Protein AF-A0A7Y1ST39-F1 (afdb_monomer_lite)

Sequence (64 aa):
MTEEMPRSWWQRRLDDLSEEIRAGSYFVPAEDIAAAILFGRPKWGDNPELVEASPLDGMRSTVG

Structure (mmCIF, N/CA/C/O backbone):
data_AF-A0A7Y1ST39-F1
#
_entry.id   AF-A0A7Y1ST39-F1
#
loop_
_atom_site.group_PDB
_atom_site.id
_atom_site.type_symbol
_atom_site.label_atom_id
_atom_site.label_alt_id
_atom_site.label_comp_id
_atom_site.label_asym_id
_atom_site.label_entity_id
_atom_site.label_seq_id
_atom_site.pdbx_PDB_ins_code
_atom_site.Cartn_x
_atom_site.Cartn_y
_atom_site.Cartn_z
_atom_site.occupancy
_atom_site.B_iso_or_equiv
_atom_site.auth_seq_id
_atom_site.auth_comp_id
_atom_site.auth_asym_id
_atom_site.auth_atom_id
_atom_site.pdbx_PDB_model_num
ATOM 1 N N . MET A 1 1 ? 9.572 18.849 -16.208 1.00 33.66 1 MET A N 1
ATOM 2 C CA . MET A 1 1 ? 10.266 19.110 -14.930 1.00 33.66 1 MET A CA 1
ATOM 3 C C . MET A 1 1 ? 9.331 18.635 -13.841 1.00 33.66 1 MET A C 1
ATOM 5 O O . MET A 1 1 ? 8.350 19.311 -13.568 1.00 33.66 1 MET A O 1
ATOM 9 N N . THR A 1 2 ? 9.551 17.431 -13.332 1.00 53.62 2 THR A N 1
ATOM 10 C CA . THR A 1 2 ? 8.814 16.883 -12.195 1.00 53.62 2 THR A CA 1
ATOM 11 C C . THR A 1 2 ? 9.323 17.591 -10.946 1.00 53.62 2 THR A C 1
ATOM 13 O O . THR A 1 2 ? 10.503 17.523 -10.617 1.00 53.62 2 THR A O 1
ATOM 16 N N . GLU A 1 3 ? 8.454 18.372 -10.310 1.00 56.09 3 GLU A N 1
ATOM 17 C CA . GLU A 1 3 ? 8.731 18.962 -9.004 1.00 56.09 3 GLU A CA 1
ATOM 18 C C . GLU A 1 3 ? 8.965 17.806 -8.021 1.00 56.09 3 GLU A C 1
ATOM 20 O O . GLU A 1 3 ? 8.035 17.077 -7.671 1.00 56.09 3 GLU A O 1
ATOM 25 N N . GLU A 1 4 ? 10.221 17.570 -7.631 1.00 65.38 4 GLU A N 1
ATOM 26 C CA . GLU A 1 4 ? 10.530 16.587 -6.597 1.00 65.38 4 GLU A CA 1
ATOM 27 C C . GLU A 1 4 ? 9.898 17.055 -5.285 1.00 65.38 4 GLU A C 1
ATOM 29 O O . GLU A 1 4 ? 10.317 18.040 -4.673 1.00 65.38 4 GLU A O 1
ATOM 34 N N . MET A 1 5 ? 8.852 16.347 -4.859 1.00 79.69 5 MET A N 1
ATOM 35 C CA . MET A 1 5 ? 8.196 16.600 -3.580 1.00 79.69 5 MET A CA 1
ATOM 36 C C . MET A 1 5 ? 9.218 16.489 -2.432 1.00 79.69 5 MET A C 1
ATOM 38 O O . MET A 1 5 ? 9.993 15.526 -2.394 1.00 79.69 5 MET A O 1
ATOM 42 N N . PRO A 1 6 ? 9.204 17.412 -1.450 1.00 86.19 6 PRO A N 1
ATOM 43 C CA . PRO A 1 6 ? 10.091 17.346 -0.294 1.00 86.19 6 PRO A CA 1
ATOM 44 C C . PRO A 1 6 ? 9.976 16.008 0.448 1.00 86.19 6 PRO A C 1
ATOM 46 O O . PRO A 1 6 ? 8.879 15.490 0.655 1.00 86.19 6 PRO A O 1
ATOM 49 N N . ARG A 1 7 ? 11.099 15.473 0.944 1.00 82.94 7 ARG A N 1
ATOM 50 C CA . ARG A 1 7 ? 11.147 14.189 1.676 1.00 82.94 7 ARG A CA 1
ATOM 51 C C . ARG A 1 7 ? 10.149 14.095 2.841 1.00 82.94 7 ARG A C 1
ATOM 53 O O . ARG A 1 7 ? 9.626 13.019 3.114 1.00 82.94 7 ARG A O 1
ATOM 60 N N . SER A 1 8 ? 9.882 15.207 3.524 1.00 84.88 8 SER A N 1
ATOM 61 C CA . SER A 1 8 ? 8.920 15.281 4.632 1.00 84.88 8 SER A CA 1
ATOM 62 C C . SER A 1 8 ? 7.479 14.999 4.203 1.00 84.88 8 SER A C 1
ATOM 64 O O . SER A 1 8 ? 6.714 14.434 4.981 1.00 84.88 8 SER A O 1
ATOM 66 N N . TRP A 1 9 ? 7.114 15.349 2.968 1.00 88.81 9 TRP A N 1
ATOM 67 C CA . TRP A 1 9 ? 5.800 15.052 2.404 1.00 88.81 9 TRP A CA 1
ATOM 68 C C . TRP A 1 9 ? 5.622 13.543 2.206 1.00 88.81 9 TRP A C 1
ATOM 70 O O . TRP A 1 9 ? 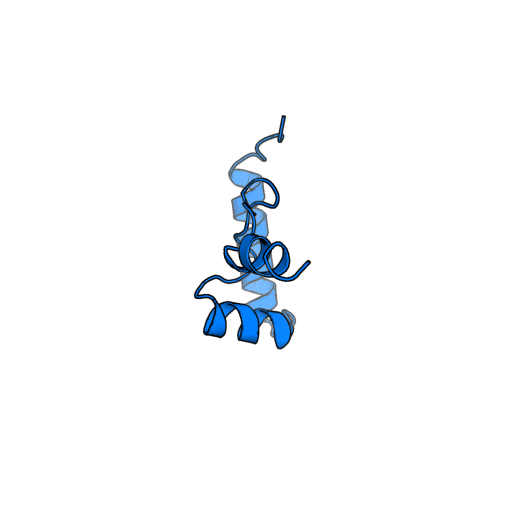4.635 12.970 2.665 1.00 88.81 9 TRP A O 1
ATOM 80 N N . TRP A 1 10 ? 6.624 12.887 1.612 1.00 86.06 10 TRP A N 1
ATOM 81 C CA . TRP A 1 10 ? 6.628 11.435 1.421 1.00 86.06 10 TRP A CA 1
ATOM 82 C C . TRP A 1 10 ? 6.585 10.674 2.741 1.00 86.06 10 TRP A C 1
ATOM 84 O O . TRP A 1 10 ? 5.825 9.719 2.864 1.00 86.06 10 TRP A O 1
ATOM 94 N N . GLN A 1 11 ? 7.355 11.116 3.739 1.00 88.25 11 GLN A N 1
ATOM 95 C CA . GLN A 1 11 ? 7.347 10.480 5.055 1.00 88.25 11 GLN A CA 1
ATOM 96 C C . GLN A 1 11 ? 5.952 10.521 5.686 1.00 88.25 11 GLN A C 1
ATOM 98 O O . GLN A 1 11 ? 5.438 9.484 6.088 1.00 88.25 11 GLN A O 1
ATOM 103 N N . ARG A 1 12 ? 5.306 11.693 5.684 1.00 88.44 12 ARG A N 1
ATOM 104 C CA . ARG A 1 12 ? 3.945 11.839 6.207 1.00 88.44 12 ARG A CA 1
ATOM 105 C C . ARG A 1 12 ? 2.951 10.940 5.472 1.00 88.44 12 ARG A C 1
ATOM 107 O O . ARG A 1 12 ? 2.150 10.271 6.110 1.00 88.44 12 ARG A O 1
ATOM 114 N N . ARG A 1 13 ? 3.033 10.870 4.139 1.00 89.06 13 ARG A N 1
ATOM 115 C CA . ARG A 1 13 ? 2.153 9.999 3.349 1.00 89.06 13 ARG A CA 1
ATOM 116 C C . ARG A 1 13 ? 2.323 8.519 3.701 1.00 89.06 13 ARG A C 1
ATOM 118 O O . ARG A 1 13 ? 1.331 7.791 3.711 1.00 89.06 13 ARG A O 1
ATOM 125 N N . LEU A 1 14 ? 3.556 8.075 3.955 1.00 89.62 14 LEU A N 1
ATOM 126 C CA . LEU A 1 14 ? 3.843 6.703 4.383 1.00 89.62 14 LEU A CA 1
ATOM 127 C C . LEU A 1 14 ? 3.301 6.417 5.787 1.00 89.62 14 LEU A C 1
ATOM 129 O O . LEU A 1 14 ? 2.787 5.324 6.018 1.00 89.62 14 LEU A O 1
ATOM 133 N N . ASP A 1 15 ? 3.385 7.389 6.695 1.00 92.62 15 ASP A N 1
ATOM 134 C CA . ASP A 1 15 ? 2.829 7.269 8.044 1.00 92.62 15 ASP A CA 1
ATOM 135 C C . ASP A 1 15 ? 1.295 7.140 7.984 1.00 92.62 15 ASP A C 1
ATOM 137 O O . ASP A 1 15 ? 0.749 6.173 8.518 1.00 92.62 15 ASP A O 1
ATOM 141 N N . ASP A 1 16 ? 0.621 8.015 7.227 1.00 91.06 16 ASP A N 1
ATOM 142 C CA . ASP A 1 16 ? -0.835 7.970 7.015 1.00 91.06 16 ASP A CA 1
ATOM 143 C C . ASP A 1 16 ? -1.269 6.627 6.388 1.00 91.06 16 ASP A C 1
ATOM 145 O O . ASP A 1 16 ? -2.211 5.976 6.842 1.00 91.06 16 ASP A O 1
ATOM 149 N N . LEU A 1 17 ? -0.539 6.157 5.368 1.00 89.19 17 LEU A N 1
ATOM 150 C CA . LEU A 1 17 ? -0.809 4.873 4.712 1.00 89.19 17 LEU A CA 1
ATOM 151 C C . LEU A 1 17 ? -0.664 3.689 5.683 1.00 89.19 17 LEU A C 1
ATOM 153 O O . LEU A 1 17 ? -1.443 2.738 5.644 1.00 89.19 17 LEU A O 1
ATOM 157 N N . SER A 1 18 ? 0.339 3.739 6.561 1.00 91.50 18 SER A N 1
ATOM 158 C CA . SER A 1 18 ? 0.563 2.718 7.587 1.00 91.50 18 SER A CA 1
ATOM 159 C C . SER A 1 18 ? -0.619 2.628 8.556 1.00 91.50 18 SER A C 1
ATOM 161 O O . SER A 1 18 ? -1.020 1.530 8.948 1.00 91.50 18 SER A O 1
ATOM 163 N N . GLU A 1 19 ? -1.212 3.766 8.920 1.00 95.38 19 GLU A N 1
ATOM 164 C CA . GLU A 1 19 ? -2.408 3.814 9.763 1.00 95.38 19 GLU A CA 1
ATOM 165 C C . GLU A 1 19 ? -3.642 3.236 9.060 1.00 95.38 19 GLU A C 1
ATOM 167 O O . GLU A 1 19 ? -4.329 2.402 9.652 1.00 95.38 19 GLU A O 1
ATOM 172 N N . GLU A 1 20 ? -3.880 3.584 7.791 1.00 93.44 20 GLU A N 1
ATOM 173 C CA . GLU A 1 20 ? -4.973 3.018 6.981 1.00 93.44 20 GLU A CA 1
ATOM 174 C C . GLU A 1 20 ? -4.875 1.483 6.882 1.00 93.44 20 GLU A C 1
ATOM 176 O O . GLU A 1 20 ? -5.870 0.765 7.027 1.00 93.44 20 GLU A O 1
ATOM 181 N N . ILE A 1 21 ? -3.658 0.958 6.691 1.00 91.19 21 ILE A N 1
ATOM 182 C CA . ILE A 1 21 ? -3.400 -0.488 6.648 1.00 91.19 21 ILE A CA 1
ATOM 183 C C . ILE A 1 21 ? -3.693 -1.134 8.005 1.00 91.19 21 ILE A C 1
ATOM 185 O O . ILE A 1 21 ? -4.380 -2.154 8.060 1.00 91.19 21 ILE A O 1
ATOM 189 N N . ARG A 1 22 ? -3.213 -0.550 9.113 1.00 90.56 22 ARG A N 1
ATOM 190 C CA . ARG A 1 22 ? -3.469 -1.080 10.467 1.00 90.56 22 ARG A CA 1
ATOM 191 C C . ARG A 1 22 ? -4.950 -1.066 10.832 1.00 90.56 22 ARG A C 1
ATOM 193 O O . ARG A 1 22 ? -5.406 -1.974 11.520 1.00 90.56 22 ARG A O 1
ATOM 200 N N . ALA A 1 23 ? -5.687 -0.055 10.380 1.00 96.00 23 ALA A N 1
ATOM 201 C CA . ALA A 1 23 ? -7.125 0.056 10.590 1.00 96.00 23 ALA A CA 1
ATOM 202 C C . ALA A 1 23 ? -7.943 -0.908 9.710 1.00 96.00 23 ALA A C 1
ATOM 204 O O . ALA A 1 23 ? -9.146 -1.052 9.922 1.00 96.00 23 ALA A O 1
ATOM 205 N N . GLY A 1 24 ? -7.318 -1.558 8.720 1.00 92.75 24 GLY A N 1
ATOM 206 C CA . GLY A 1 24 ? -8.006 -2.398 7.739 1.00 92.75 24 GLY A CA 1
ATOM 207 C C . GLY A 1 24 ? -8.871 -1.604 6.755 1.00 92.75 24 GLY A C 1
ATOM 208 O O . GLY A 1 24 ? -9.719 -2.188 6.084 1.00 92.75 24 GLY A O 1
ATOM 209 N N . SER A 1 25 ? -8.687 -0.283 6.674 1.00 92.62 25 SER A N 1
ATOM 210 C CA . SER A 1 25 ? -9.400 0.594 5.741 1.00 92.62 25 SER A CA 1
ATOM 211 C C . SER A 1 25 ? -8.679 0.745 4.400 1.00 92.62 25 SER A C 1
ATOM 213 O O . SER A 1 25 ? -9.277 1.231 3.441 1.0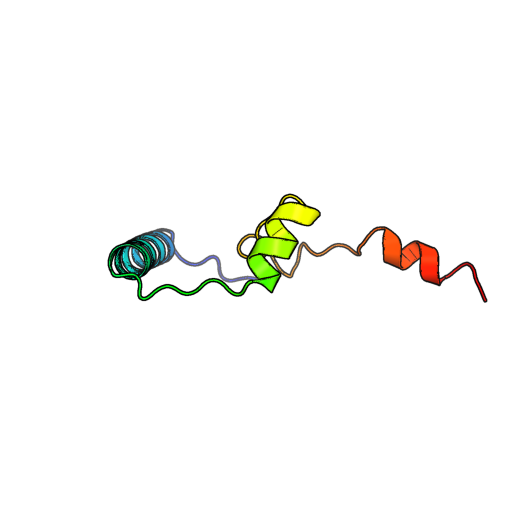0 92.62 25 SER A O 1
ATOM 215 N N . TYR A 1 26 ? -7.417 0.310 4.308 1.00 88.69 26 TYR A N 1
ATOM 216 C CA . TYR A 1 26 ? -6.670 0.293 3.054 1.00 88.69 26 TYR A CA 1
ATOM 217 C C . TYR A 1 26 ? -7.044 -0.919 2.192 1.00 88.69 26 TYR A C 1
ATOM 219 O O . TYR A 1 26 ? -6.837 -2.071 2.580 1.00 88.69 26 TYR A O 1
ATOM 227 N N . PHE A 1 27 ? -7.568 -0.652 0.997 1.00 88.06 27 PHE A N 1
ATOM 228 C CA . PHE A 1 27 ? -7.933 -1.672 0.020 1.00 88.06 27 PHE A CA 1
ATOM 229 C C . PHE A 1 27 ? -6.934 -1.697 -1.133 1.00 88.06 27 PHE A C 1
ATOM 231 O O . PHE A 1 27 ? -6.658 -0.667 -1.747 1.00 88.06 27 PHE A O 1
ATOM 238 N N . VAL A 1 28 ? -6.454 -2.896 -1.466 1.00 84.75 28 VAL A N 1
ATOM 239 C CA . VAL A 1 28 ? -5.655 -3.130 -2.668 1.00 84.75 28 VAL A CA 1
ATOM 240 C C . VAL A 1 28 ? -6.500 -3.888 -3.695 1.00 84.75 28 VAL A C 1
ATOM 242 O O . VAL A 1 28 ? -6.932 -5.008 -3.403 1.00 84.75 28 VAL A O 1
ATOM 245 N N . PRO A 1 29 ? -6.721 -3.333 -4.900 1.00 85.06 29 PRO A N 1
ATOM 246 C CA . PRO A 1 29 ? -7.400 -4.041 -5.978 1.00 85.06 29 PRO A CA 1
ATOM 247 C C . PRO A 1 29 ? -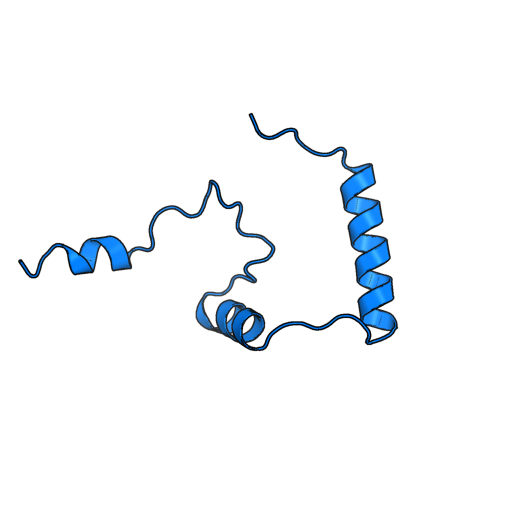6.701 -5.358 -6.336 1.00 85.06 29 PRO A C 1
ATOM 249 O O . PRO A 1 29 ? -5.475 -5.430 -6.431 1.00 85.06 29 PRO A O 1
ATOM 252 N N . ALA A 1 30 ? -7.480 -6.409 -6.601 1.00 84.56 30 ALA A N 1
ATOM 253 C CA . ALA A 1 30 ? -6.934 -7.721 -6.962 1.00 84.56 30 ALA A CA 1
ATOM 254 C C . ALA A 1 30 ? -6.055 -7.676 -8.228 1.00 84.56 30 ALA A C 1
ATOM 256 O O . ALA A 1 30 ? -5.097 -8.437 -8.338 1.00 84.56 30 ALA A O 1
ATOM 257 N N . GLU A 1 31 ? -6.350 -6.766 -9.160 1.00 80.44 31 GLU A N 1
ATOM 258 C CA . GLU A 1 31 ? -5.547 -6.532 -10.365 1.00 80.44 31 GLU A CA 1
ATOM 259 C C . GLU A 1 31 ? -4.128 -6.030 -10.061 1.00 80.44 31 GLU A C 1
ATOM 261 O O . GLU A 1 31 ? -3.181 -6.441 -10.730 1.00 80.44 31 GLU A O 1
ATOM 266 N N . ASP A 1 32 ? -3.958 -5.211 -9.022 1.00 78.56 32 ASP A N 1
ATOM 267 C CA . ASP A 1 32 ? -2.654 -4.689 -8.611 1.00 78.56 32 ASP A CA 1
ATOM 268 C C . ASP A 1 32 ? -1.825 -5.768 -7.916 1.00 78.56 32 ASP A C 1
ATOM 270 O O . ASP A 1 32 ? -0.622 -5.886 -8.157 1.00 78.56 32 ASP A O 1
ATOM 274 N N . ILE A 1 33 ? -2.476 -6.612 -7.109 1.00 77.06 33 ILE A N 1
ATOM 275 C CA . ILE A 1 33 ? -1.848 -7.801 -6.518 1.00 77.06 33 ILE A CA 1
ATOM 276 C C . ILE A 1 33 ? -1.410 -8.761 -7.629 1.00 77.06 33 ILE A C 1
ATOM 278 O O . ILE A 1 33 ? -0.271 -9.230 -7.633 1.00 77.06 33 ILE A O 1
ATOM 282 N N . ALA A 1 34 ? -2.289 -9.030 -8.598 1.00 79.25 34 ALA A N 1
ATOM 283 C CA . ALA A 1 34 ? -1.986 -9.891 -9.735 1.00 79.25 34 ALA A CA 1
ATOM 284 C C . ALA A 1 34 ? -0.824 -9.335 -10.569 1.00 79.25 34 ALA A C 1
ATOM 286 O O . ALA A 1 34 ? 0.076 -10.088 -10.932 1.00 79.25 34 ALA A O 1
ATOM 287 N N . ALA A 1 35 ? -0.793 -8.024 -10.821 1.00 77.94 35 ALA A N 1
ATOM 288 C CA . ALA A 1 35 ? 0.309 -7.377 -11.523 1.00 77.94 35 AL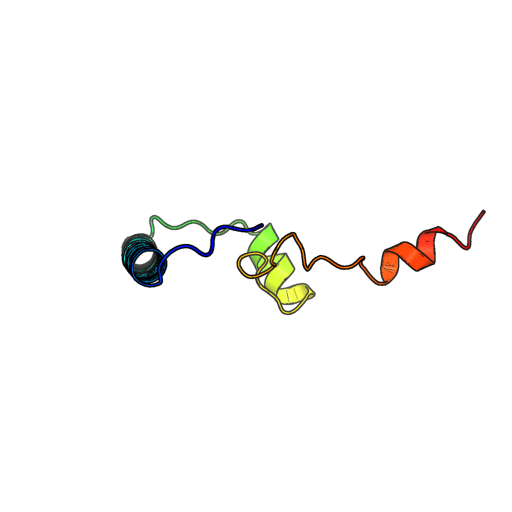A A CA 1
ATOM 289 C C . ALA A 1 35 ? 1.638 -7.516 -10.760 1.00 77.94 35 ALA A C 1
ATOM 291 O O . ALA A 1 35 ? 2.649 -7.877 -11.363 1.00 77.94 35 ALA A O 1
ATOM 292 N N . ALA A 1 36 ? 1.634 -7.319 -9.438 1.00 76.19 36 ALA A N 1
ATOM 293 C CA . ALA A 1 36 ? 2.828 -7.488 -8.612 1.00 76.19 36 ALA A CA 1
ATOM 294 C C . ALA A 1 36 ? 3.373 -8.926 -8.650 1.00 76.19 36 ALA A C 1
ATOM 296 O O . ALA A 1 36 ? 4.585 -9.117 -8.741 1.00 76.19 36 ALA A O 1
ATOM 297 N N . ILE A 1 37 ? 2.489 -9.929 -8.627 1.00 75.12 37 ILE A N 1
ATOM 298 C CA . ILE A 1 37 ? 2.861 -11.351 -8.705 1.00 75.12 37 ILE A CA 1
ATOM 299 C C . ILE A 1 37 ? 3.392 -11.713 -10.097 1.00 75.12 37 ILE A C 1
ATOM 301 O O . ILE A 1 37 ? 4.408 -12.394 -10.207 1.00 7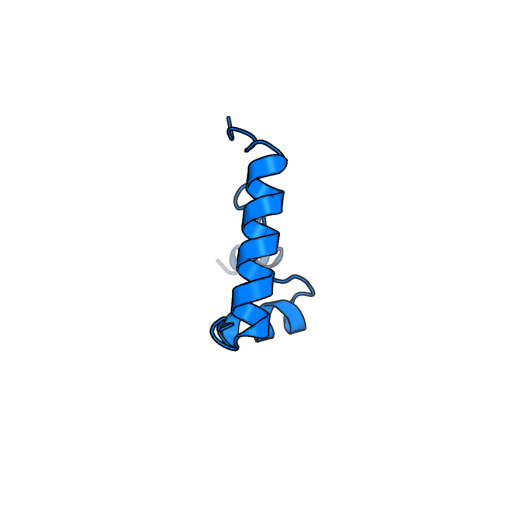5.12 37 ILE A O 1
ATOM 305 N N . LEU A 1 38 ? 2.710 -11.275 -11.159 1.00 77.12 38 LEU A N 1
ATOM 306 C CA . LEU A 1 38 ? 3.026 -11.668 -12.535 1.00 77.12 38 LEU A CA 1
ATOM 307 C C . LEU A 1 38 ? 4.252 -10.947 -13.101 1.00 77.12 38 LEU A C 1
ATOM 309 O O . LEU A 1 38 ? 5.003 -11.540 -13.871 1.00 77.12 38 LEU A O 1
ATOM 313 N N . PHE A 1 39 ? 4.458 -9.682 -12.729 1.00 75.38 39 PHE A N 1
ATOM 314 C CA . PHE A 1 39 ? 5.501 -8.828 -13.309 1.00 75.38 39 PHE A CA 1
ATOM 315 C C . PHE A 1 39 ? 6.608 -8.460 -12.312 1.00 75.38 39 PHE A C 1
ATOM 317 O O . PHE A 1 39 ? 7.543 -7.743 -12.662 1.00 75.38 39 PHE A O 1
ATOM 324 N N . GLY A 1 40 ? 6.529 -8.951 -11.069 1.00 63.88 40 GLY A N 1
ATOM 325 C CA . GLY A 1 40 ? 7.547 -8.739 -10.037 1.00 63.88 40 GLY A CA 1
ATOM 326 C C . GLY A 1 40 ? 7.661 -7.294 -9.544 1.00 63.88 40 GLY A C 1
ATOM 327 O O . GLY A 1 40 ? 8.630 -6.965 -8.859 1.00 63.88 40 GLY A O 1
ATOM 328 N N . ARG A 1 41 ? 6.707 -6.419 -9.891 1.00 56.91 41 ARG A N 1
ATOM 329 C CA . ARG A 1 41 ? 6.674 -5.017 -9.458 1.00 56.91 41 ARG A CA 1
ATOM 330 C C . ARG A 1 41 ? 5.251 -4.594 -9.097 1.00 56.91 41 ARG A C 1
ATOM 332 O O . ARG A 1 41 ? 4.363 -4.676 -9.946 1.00 56.91 41 ARG A O 1
ATOM 339 N N . PRO A 1 42 ? 5.005 -4.133 -7.860 1.00 54.16 42 PRO A N 1
ATOM 340 C CA . PRO A 1 42 ? 3.796 -3.385 -7.553 1.00 54.16 42 PRO A CA 1
ATOM 341 C C . PRO A 1 42 ? 3.792 -2.098 -8.387 1.00 54.16 42 PRO A C 1
ATOM 343 O O . PRO A 1 42 ? 4.759 -1.336 -8.338 1.00 54.16 42 PRO A O 1
ATOM 346 N N . LYS A 1 43 ? 2.700 -1.833 -9.116 1.00 55.62 43 LYS A N 1
ATOM 347 C CA . LYS A 1 43 ? 2.536 -0.641 -9.976 1.00 55.62 43 LYS A CA 1
ATOM 348 C C . LYS A 1 43 ? 2.717 0.696 -9.244 1.00 55.62 43 LYS A C 1
ATOM 350 O O . LYS A 1 43 ? 2.866 1.734 -9.873 1.00 55.62 43 LYS A O 1
ATOM 355 N N . TRP A 1 44 ? 2.705 0.695 -7.913 1.00 56.62 44 TRP A N 1
ATOM 356 C CA . TRP A 1 44 ? 2.810 1.900 -7.084 1.00 56.62 44 TRP A CA 1
ATOM 357 C C . TRP A 1 44 ? 4.234 2.483 -7.028 1.00 56.62 44 TRP A C 1
ATOM 359 O O . TRP A 1 44 ? 4.441 3.510 -6.388 1.00 56.62 44 TRP A O 1
ATOM 369 N N . GLY A 1 45 ? 5.209 1.831 -7.674 1.00 45.53 45 GLY A N 1
ATOM 370 C CA . GLY A 1 45 ? 6.580 2.320 -7.853 1.00 45.53 45 GLY A CA 1
ATOM 371 C C . GLY A 1 45 ? 6.973 2.587 -9.308 1.00 45.53 45 GLY A C 1
ATOM 372 O O . GLY A 1 45 ? 8.118 2.971 -9.554 1.00 45.53 45 GLY A O 1
ATOM 373 N N . ASP A 1 46 ? 6.065 2.391 -10.267 1.00 51.03 46 ASP A N 1
ATOM 374 C CA . ASP A 1 46 ? 6.346 2.725 -11.659 1.00 51.03 46 ASP A CA 1
ATOM 375 C C . ASP A 1 46 ? 6.227 4.240 -11.822 1.00 51.03 46 ASP A C 1
ATOM 377 O O . ASP A 1 46 ? 5.143 4.821 -11.763 1.00 51.03 46 ASP A O 1
ATOM 381 N N . ASN A 1 47 ? 7.372 4.898 -12.003 1.00 44.12 47 ASN A N 1
ATOM 382 C CA . ASN A 1 47 ? 7.387 6.259 -12.511 1.00 44.12 47 ASN A CA 1
ATOM 383 C C . ASN A 1 47 ? 6.732 6.219 -13.907 1.00 44.12 47 ASN A C 1
ATOM 385 O O . ASN A 1 47 ? 7.250 5.511 -14.773 1.00 44.12 47 ASN A O 1
ATOM 389 N N . PRO A 1 48 ? 5.626 6.940 -14.160 1.00 52.31 48 PRO A N 1
ATOM 390 C CA . PRO A 1 48 ? 4.970 6.945 -15.467 1.00 52.31 48 PRO A CA 1
ATOM 391 C C . PRO A 1 48 ? 5.887 7.442 -16.598 1.00 52.31 48 PRO A C 1
ATOM 393 O O . PRO A 1 48 ? 5.622 7.153 -17.760 1.00 52.31 48 PRO A O 1
ATOM 396 N N . GLU A 1 49 ? 6.986 8.134 -16.275 1.00 48.84 49 GLU A N 1
ATOM 397 C CA . GLU A 1 49 ? 8.032 8.527 -17.231 1.00 48.84 49 GLU A CA 1
ATOM 398 C C . GLU A 1 49 ? 9.048 7.402 -17.536 1.00 48.84 49 GLU A C 1
ATOM 400 O O . GLU A 1 49 ? 9.806 7.511 -18.494 1.00 48.84 49 GLU A O 1
ATOM 405 N N . LEU A 1 50 ? 9.066 6.318 -16.746 1.00 46.78 50 LEU A N 1
ATOM 406 C CA . LEU A 1 50 ? 9.942 5.141 -16.895 1.00 46.78 50 LEU A CA 1
ATOM 407 C C . LEU A 1 50 ? 9.198 3.883 -17.362 1.00 46.78 50 LEU A C 1
ATOM 409 O O . LEU A 1 50 ? 9.795 2.804 -17.409 1.00 46.78 50 LEU A O 1
ATOM 413 N N . VAL A 1 51 ? 7.920 4.000 -17.733 1.00 52.75 51 VAL A N 1
ATOM 414 C CA . VAL A 1 51 ? 7.220 2.967 -18.509 1.00 52.75 51 VAL A CA 1
ATOM 415 C C . VAL A 1 51 ? 7.765 3.026 -19.940 1.00 52.75 51 VAL A C 1
ATOM 417 O O . VAL A 1 51 ? 7.087 3.430 -20.881 1.00 52.75 51 VAL A O 1
ATOM 420 N N . GLU A 1 52 ? 9.046 2.687 -20.104 1.00 52.50 52 GLU A N 1
ATOM 421 C CA . GLU A 1 52 ? 9.565 2.313 -21.410 1.00 52.50 52 GLU A CA 1
ATOM 422 C C . GLU A 1 52 ? 8.814 1.065 -21.868 1.00 52.50 52 GLU A C 1
ATOM 424 O O . GLU A 1 52 ? 8.557 0.144 -21.087 1.00 52.50 52 GLU A O 1
ATOM 429 N N . ALA A 1 53 ? 8.414 1.120 -23.137 1.00 50.38 53 ALA A N 1
ATOM 430 C CA . ALA A 1 53 ? 7.542 0.189 -23.829 1.00 50.38 53 ALA A CA 1
ATOM 431 C C . ALA A 1 53 ? 7.738 -1.260 -23.381 1.00 50.38 53 ALA A C 1
ATOM 433 O O . ALA A 1 53 ? 8.858 -1.772 -23.286 1.00 50.38 53 ALA A O 1
ATOM 434 N N . SER A 1 54 ? 6.615 -1.940 -23.159 1.00 48.34 54 SER A N 1
ATOM 435 C CA . SER A 1 54 ? 6.641 -3.374 -22.934 1.00 48.34 54 SER A CA 1
ATOM 436 C C . SER A 1 54 ? 7.405 -4.021 -24.098 1.00 48.34 54 SER A C 1
ATOM 438 O O . SER A 1 54 ? 7.137 -3.687 -25.253 1.00 48.34 54 SER A O 1
ATOM 440 N N . PRO A 1 55 ? 8.309 -4.989 -23.865 1.00 48.81 55 PRO A N 1
ATOM 441 C CA . PRO A 1 55 ? 8.986 -5.711 -24.949 1.00 48.81 55 PRO A CA 1
ATOM 442 C C . PRO A 1 55 ? 8.014 -6.369 -25.950 1.00 48.81 55 PRO A C 1
ATOM 444 O O . PRO A 1 55 ? 8.400 -6.755 -27.052 1.00 48.81 55 PRO A O 1
ATOM 447 N N . LEU A 1 56 ? 6.739 -6.502 -25.568 1.00 51.50 56 LEU A N 1
ATOM 448 C CA . LEU A 1 56 ? 5.642 -7.012 -26.386 1.00 51.50 56 LEU A CA 1
ATOM 449 C C . LEU A 1 56 ? 5.127 -6.007 -27.434 1.00 51.50 56 LEU A C 1
ATOM 451 O O . LEU A 1 56 ? 4.503 -6.434 -28.407 1.00 51.50 56 LEU A O 1
ATOM 455 N N . ASP A 1 57 ? 5.418 -4.710 -27.298 1.00 53.97 57 ASP A N 1
ATOM 456 C CA . ASP A 1 57 ? 5.017 -3.682 -28.271 1.00 53.97 57 ASP A CA 1
ATOM 457 C C . ASP A 1 57 ? 5.757 -3.849 -29.610 1.00 53.97 57 ASP A C 1
ATOM 459 O O . ASP A 1 57 ? 5.189 -3.609 -30.676 1.00 53.97 57 ASP A O 1
ATOM 463 N N . GLY A 1 58 ? 6.981 -4.393 -29.588 1.00 50.06 58 GLY A N 1
ATOM 464 C CA . GLY A 1 58 ? 7.730 -4.756 -30.797 1.00 50.06 58 GLY A CA 1
ATOM 465 C C . GLY A 1 58 ? 7.201 -6.003 -31.521 1.00 50.06 58 GLY A C 1
ATOM 466 O O . GLY A 1 58 ? 7.419 -6.159 -32.723 1.00 50.06 58 GLY A O 1
ATOM 467 N N . MET A 1 59 ? 6.465 -6.886 -30.835 1.00 52.91 59 MET A N 1
ATOM 468 C CA . MET A 1 59 ? 5.948 -8.129 -31.434 1.00 52.91 59 MET A CA 1
ATOM 469 C C . MET A 1 59 ? 4.626 -7.940 -32.187 1.00 52.91 59 MET A C 1
ATOM 471 O O . MET A 1 59 ? 4.266 -8.782 -33.004 1.00 52.91 59 MET A O 1
ATOM 475 N N . ARG A 1 60 ? 3.916 -6.824 -31.975 1.00 54.09 60 ARG A N 1
ATOM 476 C CA . ARG A 1 60 ? 2.710 -6.485 -32.753 1.00 54.09 60 ARG A CA 1
ATOM 477 C C . ARG A 1 60 ? 3.017 -5.905 -34.138 1.00 54.09 60 ARG A C 1
ATOM 479 O O . ARG A 1 60 ? 2.121 -5.854 -34.969 1.00 54.09 60 ARG A O 1
ATOM 486 N N . SER A 1 61 ? 4.2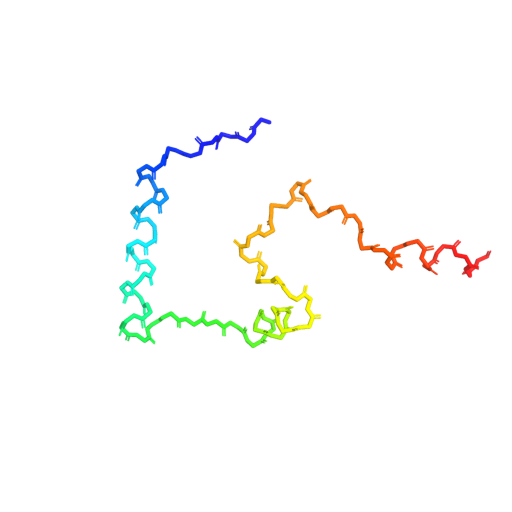63 -5.500 -34.400 1.00 51.16 61 SER A N 1
ATOM 487 C CA . SER A 1 61 ? 4.649 -4.802 -35.636 1.00 51.16 61 SER A CA 1
ATOM 488 C C . SER A 1 61 ? 5.276 -5.695 -36.721 1.00 51.16 61 SER A C 1
ATOM 490 O O . SER A 1 61 ? 5.722 -5.174 -37.738 1.00 51.16 61 SER A O 1
ATOM 492 N N . THR A 1 62 ? 5.333 -7.019 -36.531 1.00 49.00 62 THR A N 1
ATOM 493 C CA . THR A 1 62 ? 5.892 -7.973 -37.519 1.00 49.00 62 THR A CA 1
ATOM 494 C C . THR A 1 62 ? 4.855 -8.913 -38.139 1.00 49.00 62 THR A C 1
ATOM 496 O O . THR A 1 62 ? 5.210 -9.794 -38.918 1.00 49.00 62 THR A O 1
ATOM 499 N N . VAL A 1 63 ? 3.567 -8.698 -37.858 1.00 51.06 63 VAL A N 1
ATOM 500 C CA . VAL A 1 63 ? 2.461 -9.322 -38.595 1.00 51.06 63 VAL A CA 1
ATOM 501 C C . VAL A 1 63 ? 1.646 -8.204 -39.241 1.00 51.06 63 VAL A C 1
ATOM 503 O O . VAL A 1 63 ? 0.645 -7.745 -38.694 1.00 51.06 63 VAL A O 1
ATOM 506 N N . GLY A 1 64 ? 2.142 -7.728 -40.380 1.00 42.19 64 GLY A N 1
ATOM 507 C CA . GLY A 1 64 ? 1.526 -6.728 -41.248 1.00 42.19 64 GLY A CA 1
ATOM 508 C C . GLY A 1 64 ? 2.203 -6.742 -42.604 1.00 42.19 64 GLY A C 1
ATOM 509 O O . GLY A 1 64 ? 3.452 -6.682 -42.609 1.00 42.19 64 GLY A O 1
#

Foldseek 3Di:
DPDPDDPVVVVVVVVVVVVCVVVVVDDDDPVQVVCCVPVVDRPVPDPPVNCDDDPCVVVVPPPD

Secondary structure (DSSP, 8-state):
------HHHHHHHHHHHHHHHHTT-----HHHHHHHHHHSS-GGG--TTS----TTTTGGGS--

pLDDT: mean 70.34, std 18.17, range [33.66, 96.0]

Radius of gyration: 16.92 Å; chains: 1; bounding box: 20×31×52 Å